Protein AF-A0A2E2C647-F1 (afdb_monomer_lite)

Foldseek 3Di:
DVVVVVVLVVVLVVLLVVLLVVQLVVLLVVLVVCVVPPQVVVVHDVVVSVVSSVLNSNLRSLLSSVLSLVLCCQQVVPVDPPDDGPPDPVVVVVSVVVSVVVSVVLSVVLVVCCVVDVVSSVVSSVVSVVVSVCSVVVVVPPPPVVVPVPPPDDD

Sequence (155 aa):
MFMANCAGEGRRKNVLFTGAMSGLGFGIVEGVLYHSQMYQPLEMPLSIYMLRFFSVAMLHGCWTVISAACFYHLTENPDDKSHNPPTDIFEYTFLILISVIASMTLHSLYNVLVSRSFFLGLLMAWLTVFITVRVYYSQQEPENLRGTDSAGCST

Structure (mmCIF, N/CA/C/O backbone):
data_AF-A0A2E2C647-F1
#
_entry.id   AF-A0A2E2C647-F1
#
loop_
_atom_site.group_PDB
_atom_site.id
_atom_site.type_symbol
_atom_site.label_atom_id
_atom_site.label_alt_id
_atom_site.label_comp_id
_atom_site.label_asym_id
_atom_site.label_entity_id
_atom_site.label_seq_id
_atom_site.pdbx_PDB_ins_code
_atom_site.Cartn_x
_atom_site.Cartn_y
_atom_site.Cartn_z
_atom_site.occupancy
_atom_site.B_iso_or_equiv
_atom_site.auth_seq_id
_atom_site.auth_comp_id
_atom_site.auth_asym_id
_atom_site.auth_atom_id
_atom_site.pdbx_PDB_model_num
ATOM 1 N N . MET A 1 1 ? 16.179 -8.552 -31.101 1.00 45.22 1 MET A N 1
ATOM 2 C CA . MET A 1 1 ? 15.376 -7.445 -30.531 1.00 45.22 1 MET A CA 1
ATOM 3 C C . MET A 1 1 ? 14.086 -7.938 -29.861 1.00 45.22 1 MET A C 1
ATOM 5 O O . MET A 1 1 ? 13.825 -7.501 -28.755 1.00 45.22 1 MET A O 1
ATOM 9 N N . PHE A 1 2 ? 13.353 -8.909 -30.430 1.00 38.78 2 PHE A N 1
ATOM 10 C CA . PHE A 1 2 ? 12.145 -9.512 -29.822 1.00 38.78 2 PHE A CA 1
ATOM 11 C C . PHE A 1 2 ? 12.330 -10.130 -28.418 1.00 38.78 2 PHE A C 1
ATOM 13 O O . PHE A 1 2 ? 11.504 -9.907 -27.541 1.00 38.78 2 PHE A O 1
ATOM 20 N N . MET A 1 3 ? 13.424 -10.857 -28.162 1.00 41.62 3 MET A N 1
ATOM 21 C CA . MET A 1 3 ? 13.636 -11.514 -26.857 1.00 41.62 3 MET A CA 1
ATOM 22 C C . MET A 1 3 ? 13.848 -10.545 -25.681 1.00 41.62 3 MET A C 1
ATOM 24 O O . MET A 1 3 ? 13.520 -10.888 -24.548 1.00 41.62 3 MET A O 1
ATOM 28 N N . ALA A 1 4 ? 14.363 -9.336 -25.931 1.00 50.75 4 ALA A N 1
ATOM 29 C CA . ALA A 1 4 ? 14.571 -8.340 -24.877 1.00 50.75 4 ALA A CA 1
ATOM 30 C C . ALA A 1 4 ? 13.238 -7.783 -24.345 1.00 50.75 4 ALA A C 1
ATOM 32 O O . ALA A 1 4 ? 13.123 -7.503 -23.155 1.00 50.75 4 ALA 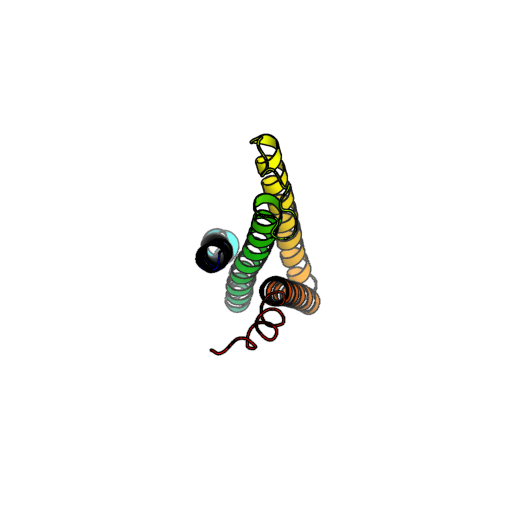A O 1
ATOM 33 N N . ASN A 1 5 ? 12.219 -7.700 -25.208 1.00 53.22 5 ASN A N 1
ATOM 34 C CA . ASN A 1 5 ? 10.909 -7.156 -24.857 1.00 53.22 5 ASN A CA 1
ATOM 35 C C . ASN A 1 5 ? 10.113 -8.114 -23.953 1.00 53.22 5 ASN A C 1
ATOM 37 O O . ASN A 1 5 ? 9.582 -7.703 -22.925 1.00 53.22 5 ASN A O 1
ATOM 41 N N . CYS A 1 6 ? 10.140 -9.421 -24.251 1.00 53.56 6 CYS A N 1
ATOM 42 C CA . CYS A 1 6 ? 9.516 -10.435 -23.391 1.00 53.56 6 CYS A CA 1
ATOM 43 C C . CYS A 1 6 ? 10.187 -10.529 -22.007 1.00 53.56 6 CYS A C 1
ATOM 45 O O . CYS A 1 6 ? 9.516 -10.771 -21.003 1.00 53.56 6 CYS A O 1
ATOM 47 N N . ALA A 1 7 ? 11.508 -10.324 -21.939 1.00 60.69 7 ALA A N 1
ATOM 48 C CA . ALA A 1 7 ? 12.247 -10.334 -20.678 1.00 60.69 7 ALA A CA 1
ATOM 49 C C . ALA A 1 7 ? 11.909 -9.120 -19.789 1.00 60.69 7 ALA A C 1
ATOM 51 O O . ALA A 1 7 ? 11.762 -9.280 -18.575 1.00 60.69 7 ALA A O 1
ATOM 52 N N . GLY A 1 8 ? 11.741 -7.932 -20.384 1.00 65.88 8 GLY A N 1
ATOM 53 C CA . GLY A 1 8 ? 11.312 -6.719 -19.677 1.00 65.88 8 GLY A CA 1
ATOM 54 C C . GLY A 1 8 ? 9.883 -6.825 -19.140 1.00 65.88 8 GLY A C 1
ATOM 55 O O . GLY A 1 8 ? 9.632 -6.538 -17.970 1.00 65.88 8 GLY A O 1
ATOM 56 N N . GLU A 1 9 ? 8.953 -7.350 -19.945 1.00 68.44 9 GLU A N 1
ATOM 57 C CA . GLU A 1 9 ? 7.557 -7.525 -19.531 1.00 68.44 9 GLU A CA 1
ATOM 58 C C . GLU A 1 9 ? 7.415 -8.510 -18.355 1.00 68.44 9 GLU A C 1
ATOM 60 O O . GLU A 1 9 ? 6.695 -8.239 -17.387 1.00 68.44 9 GLU A O 1
ATOM 65 N N . GLY A 1 10 ? 8.131 -9.639 -18.411 1.00 77.50 10 GLY A N 1
ATOM 66 C CA . GLY A 1 10 ? 8.165 -10.620 -17.326 1.00 77.50 10 GLY A CA 1
ATOM 67 C C . GLY A 1 10 ? 8.757 -10.043 -16.040 1.00 77.50 10 GLY A C 1
ATOM 68 O O . GLY A 1 10 ? 8.183 -10.210 -14.962 1.00 77.50 10 GLY A O 1
ATOM 69 N N . ARG A 1 11 ? 9.864 -9.296 -16.145 1.00 80.69 11 ARG A N 1
ATOM 70 C CA . ARG A 1 11 ? 10.496 -8.633 -14.996 1.00 80.69 11 ARG A CA 1
ATOM 71 C C . ARG A 1 11 ? 9.555 -7.629 -14.337 1.00 80.69 11 ARG A C 1
ATOM 73 O O . ARG A 1 11 ? 9.391 -7.671 -13.120 1.00 80.69 11 ARG A O 1
ATOM 80 N N . ARG A 1 12 ? 8.888 -6.784 -15.123 1.00 82.19 12 ARG A N 1
ATOM 81 C CA . ARG A 1 12 ? 7.927 -5.801 -14.615 1.00 82.19 12 ARG A CA 1
ATOM 82 C C . ARG A 1 12 ? 6.791 -6.455 -13.834 1.00 82.19 12 ARG A C 1
ATOM 84 O O . ARG A 1 12 ? 6.519 -6.064 -12.702 1.00 82.19 12 ARG A O 1
ATOM 91 N N . LYS A 1 13 ? 6.143 -7.474 -14.414 1.00 85.50 13 LYS A N 1
ATOM 92 C CA . LYS A 1 13 ? 5.053 -8.212 -13.747 1.00 85.50 13 LYS A CA 1
ATOM 93 C C . LYS A 1 13 ? 5.519 -8.794 -12.414 1.00 85.50 13 LYS A C 1
ATOM 95 O O . LYS A 1 13 ? 4.800 -8.682 -11.424 1.00 85.50 13 LYS A O 1
ATOM 100 N N . ASN A 1 14 ? 6.736 -9.337 -12.375 1.00 88.50 14 ASN A N 1
ATOM 101 C CA . ASN A 1 14 ? 7.323 -9.874 -11.152 1.00 88.50 14 ASN A CA 1
ATOM 102 C C . ASN A 1 14 ? 7.559 -8.787 -10.095 1.00 88.50 14 ASN A C 1
ATOM 104 O O . ASN A 1 14 ? 7.253 -9.021 -8.928 1.00 88.50 14 ASN A O 1
ATOM 108 N N . VAL A 1 15 ? 8.048 -7.601 -10.476 1.00 89.69 15 VAL A N 1
ATOM 109 C CA . VAL A 1 15 ? 8.263 -6.475 -9.545 1.00 89.69 15 VAL A CA 1
ATOM 110 C C . VAL A 1 15 ? 6.939 -5.994 -8.950 1.00 89.69 15 VAL A C 1
ATOM 112 O O . VAL A 1 15 ? 6.827 -5.878 -7.731 1.00 89.69 15 VAL A O 1
ATOM 115 N N . LEU A 1 16 ? 5.912 -5.789 -9.781 1.00 91.44 16 LEU A N 1
ATOM 116 C CA . LEU A 1 16 ? 4.588 -5.363 -9.314 1.00 91.44 16 LEU A CA 1
ATOM 117 C C . LEU A 1 16 ? 3.935 -6.411 -8.405 1.00 91.44 16 LEU A C 1
ATOM 119 O O . LEU A 1 16 ? 3.401 -6.069 -7.351 1.00 91.44 16 LEU A O 1
ATOM 123 N N . PHE A 1 17 ? 4.006 -7.688 -8.786 1.00 91.94 17 PHE A N 1
ATOM 124 C CA . PHE A 1 17 ? 3.478 -8.791 -7.984 1.00 91.94 17 PHE A CA 1
ATOM 125 C C . PHE A 1 17 ? 4.210 -8.924 -6.643 1.00 91.94 17 PHE A C 1
ATOM 127 O O . PHE A 1 17 ? 3.574 -9.076 -5.602 1.00 91.94 17 PHE A O 1
ATOM 134 N N . THR A 1 18 ? 5.539 -8.810 -6.652 1.00 93.38 18 THR A N 1
ATOM 135 C CA . THR A 1 18 ? 6.354 -8.843 -5.430 1.00 93.38 18 THR A CA 1
ATOM 136 C C . THR A 1 18 ? 5.999 -7.677 -4.512 1.00 93.38 18 THR A C 1
ATOM 138 O O . THR A 1 18 ? 5.804 -7.889 -3.316 1.00 93.38 18 THR A O 1
ATOM 141 N N . GLY A 1 19 ? 5.830 -6.473 -5.072 1.00 92.69 19 GLY A N 1
ATOM 142 C CA . GLY A 1 19 ? 5.298 -5.313 -4.361 1.00 92.69 19 GLY A CA 1
ATOM 143 C C . GLY A 1 19 ? 3.971 -5.643 -3.679 1.00 92.69 19 GLY A C 1
ATOM 144 O O . GLY A 1 19 ? 3.905 -5.607 -2.452 1.00 92.69 19 GLY A O 1
ATOM 145 N N . ALA A 1 20 ? 2.970 -6.090 -4.445 1.00 94.00 20 ALA A N 1
ATOM 146 C CA . ALA A 1 20 ? 1.643 -6.449 -3.933 1.00 94.00 20 ALA A CA 1
ATOM 147 C C . ALA A 1 20 ? 1.694 -7.439 -2.763 1.00 94.00 20 ALA A C 1
ATOM 149 O O . ALA A 1 20 ? 1.082 -7.212 -1.718 1.00 94.00 20 ALA A O 1
ATOM 150 N N . MET A 1 21 ? 2.435 -8.536 -2.937 1.00 96.62 21 MET A N 1
ATOM 151 C CA . MET A 1 21 ? 2.532 -9.595 -1.936 1.00 96.62 21 MET A CA 1
ATOM 152 C C . MET A 1 21 ? 3.260 -9.123 -0.677 1.00 96.62 21 MET A C 1
ATOM 154 O O . MET A 1 21 ? 2.873 -9.512 0.424 1.00 96.62 21 MET A O 1
ATOM 158 N N . SER A 1 22 ? 4.268 -8.256 -0.819 1.00 95.25 22 SER A N 1
ATOM 159 C CA . SER A 1 22 ? 4.978 -7.676 0.324 1.00 95.25 22 SER A CA 1
ATOM 160 C C . SER A 1 22 ? 4.064 -6.797 1.183 1.00 95.25 22 SER A C 1
ATOM 162 O O . SER A 1 22 ? 4.013 -6.976 2.401 1.00 95.25 22 SER A O 1
ATOM 164 N N . GLY A 1 23 ? 3.272 -5.912 0.565 1.00 94.88 23 GLY A N 1
ATOM 165 C CA . GLY A 1 23 ? 2.321 -5.072 1.288 1.00 94.88 23 GLY A CA 1
ATOM 166 C C . GLY A 1 23 ? 1.183 -5.878 1.894 1.00 94.88 23 GLY A C 1
ATOM 167 O O . GLY A 1 23 ? 0.847 -5.684 3.060 1.00 94.88 23 GLY A O 1
ATOM 168 N N . LEU A 1 24 ? 0.628 -6.830 1.143 1.00 95.69 24 LEU A N 1
ATOM 169 C CA . LEU A 1 24 ? -0.428 -7.700 1.650 1.00 95.69 24 LEU A CA 1
ATOM 170 C C . LEU A 1 24 ? 0.040 -8.486 2.884 1.00 95.69 24 LEU A C 1
ATOM 172 O O . LEU A 1 24 ? -0.661 -8.520 3.894 1.00 95.69 24 LEU A O 1
ATOM 176 N N . GLY A 1 25 ? 1.239 -9.075 2.824 1.00 96.38 25 GLY A N 1
ATOM 177 C CA . GLY A 1 25 ? 1.842 -9.781 3.953 1.00 96.38 25 GLY A CA 1
ATOM 178 C C . GLY A 1 25 ? 2.041 -8.875 5.168 1.00 96.38 25 GLY A C 1
ATOM 179 O O . GLY A 1 25 ? 1.652 -9.248 6.275 1.00 96.38 25 GLY A O 1
ATOM 180 N N . PHE A 1 26 ? 2.571 -7.664 4.960 1.00 94.69 26 PHE A N 1
ATOM 181 C CA . PHE A 1 26 ? 2.721 -6.663 6.020 1.00 94.69 26 PHE A CA 1
ATOM 182 C C . PHE A 1 26 ? 1.379 -6.337 6.691 1.00 94.69 26 PHE A C 1
ATOM 184 O O . PHE A 1 26 ? 1.264 -6.426 7.912 1.00 94.69 26 PHE A O 1
ATOM 191 N N . GLY A 1 27 ? 0.348 -6.026 5.901 1.00 94.56 27 GLY A N 1
ATOM 192 C CA . GLY A 1 27 ? -0.959 -5.643 6.431 1.00 94.56 27 GLY A CA 1
ATOM 193 C C . GLY A 1 27 ? -1.702 -6.790 7.129 1.00 94.56 27 GLY A C 1
ATOM 194 O O . GLY A 1 27 ? -2.424 -6.550 8.095 1.00 94.56 27 GLY A O 1
ATOM 195 N N . ILE A 1 28 ? -1.492 -8.046 6.711 1.00 95.88 28 ILE A N 1
ATOM 196 C CA . ILE A 1 28 ? -2.002 -9.223 7.438 1.00 95.88 28 ILE A CA 1
ATOM 197 C C . ILE A 1 28 ? -1.369 -9.303 8.830 1.00 95.88 28 ILE A C 1
ATOM 199 O O . ILE A 1 28 ? -2.086 -9.442 9.822 1.00 95.88 28 ILE A O 1
ATOM 203 N N . VAL A 1 29 ? -0.038 -9.205 8.916 1.00 95.81 29 VAL A N 1
ATOM 204 C CA . VAL A 1 29 ? 0.682 -9.270 10.197 1.00 95.81 29 VAL A CA 1
ATOM 205 C C . VAL A 1 29 ? 0.252 -8.124 11.109 1.00 95.81 29 VAL A C 1
ATOM 207 O O . VAL A 1 29 ? -0.075 -8.357 12.271 1.00 95.81 29 VAL A O 1
ATOM 210 N N . GLU A 1 30 ? 0.182 -6.905 10.578 1.00 93.12 30 GLU A N 1
ATOM 211 C CA . GLU A 1 30 ? -0.306 -5.738 11.308 1.00 93.12 30 GLU A CA 1
ATOM 212 C C . GLU A 1 30 ? -1.734 -5.948 11.825 1.00 93.12 30 GLU A C 1
ATOM 214 O O . GLU A 1 30 ? -2.004 -5.726 13.004 1.00 93.12 30 GLU A O 1
ATOM 219 N N . GLY A 1 31 ? -2.644 -6.433 10.979 1.00 91.25 31 GLY A N 1
ATOM 220 C CA . GLY A 1 31 ? -4.026 -6.694 11.363 1.00 91.25 31 GLY A CA 1
ATOM 221 C C . GLY A 1 31 ? -4.148 -7.703 12.513 1.00 91.25 31 GLY A C 1
ATOM 222 O O . GLY A 1 31 ? -4.910 -7.467 13.454 1.00 91.25 31 GLY A O 1
ATOM 223 N N . VAL A 1 32 ? -3.365 -8.788 12.483 1.00 93.56 32 VAL A N 1
ATOM 224 C CA . VAL A 1 32 ? -3.313 -9.789 13.568 1.00 93.56 32 VAL A CA 1
ATOM 225 C C . VAL A 1 32 ? -2.727 -9.194 14.855 1.00 93.56 32 VAL A C 1
ATOM 227 O O . VAL A 1 32 ? -3.240 -9.442 15.952 1.00 93.56 32 VAL A O 1
ATOM 230 N N . LEU A 1 33 ? -1.676 -8.379 14.745 1.00 93.12 33 LEU A N 1
ATOM 231 C CA . LEU A 1 33 ? -1.077 -7.705 15.898 1.00 93.12 33 LEU A CA 1
ATOM 232 C C . LEU A 1 33 ? -2.063 -6.724 16.544 1.00 93.12 33 LEU A C 1
ATOM 234 O O . LEU A 1 33 ? -2.280 -6.787 17.751 1.00 93.12 33 LEU A O 1
ATOM 238 N N . TYR A 1 34 ? -2.745 -5.891 15.755 1.00 87.50 34 TYR A N 1
ATOM 239 C CA . TYR A 1 34 ? -3.765 -4.972 16.266 1.00 87.50 34 TYR A CA 1
ATOM 240 C C . TYR A 1 34 ? -4.966 -5.699 16.875 1.00 87.50 34 TYR A C 1
ATOM 242 O O . TYR A 1 34 ? -5.545 -5.212 17.847 1.00 87.50 34 TYR A O 1
ATOM 250 N N . HIS A 1 35 ? -5.343 -6.866 16.347 1.00 87.62 35 HIS A N 1
ATOM 251 C CA . HIS A 1 35 ? -6.370 -7.693 16.973 1.00 87.62 35 HIS A CA 1
ATOM 252 C C . HIS A 1 35 ? -6.006 -8.049 18.411 1.00 87.62 35 HIS A C 1
ATOM 254 O O . HIS A 1 35 ? -6.760 -7.732 19.329 1.00 87.62 35 HIS A O 1
ATOM 260 N N . SER A 1 36 ? -4.837 -8.662 18.591 1.00 88.50 36 SER A N 1
ATOM 261 C CA . SER A 1 36 ? -4.408 -9.176 19.892 1.00 88.50 36 SER A CA 1
ATOM 262 C C . SER A 1 36 ? -4.067 -8.065 20.886 1.00 88.50 36 SER A C 1
ATOM 264 O O . SER A 1 36 ? -4.359 -8.199 22.071 1.00 88.50 36 SER A O 1
ATOM 266 N N . GLN A 1 37 ? -3.490 -6.954 20.418 1.00 90.44 37 GLN A N 1
ATOM 267 C CA . GLN A 1 37 ? -3.002 -5.882 21.289 1.00 90.44 37 GLN A CA 1
ATOM 268 C C . GLN A 1 37 ? -4.028 -4.778 21.562 1.00 90.44 37 GLN A C 1
ATOM 270 O O . GLN A 1 37 ? -3.953 -4.142 22.609 1.00 90.44 37 GLN A O 1
ATOM 275 N N . MET A 1 38 ? -4.969 -4.529 20.645 1.00 86.38 38 MET A N 1
ATOM 276 C CA . MET A 1 38 ? -5.882 -3.381 20.734 1.00 86.38 38 MET A CA 1
ATOM 277 C C . MET A 1 38 ? -7.354 -3.789 20.720 1.00 86.38 38 MET A C 1
ATOM 279 O O . MET A 1 38 ? -8.104 -3.393 21.605 1.00 86.38 38 MET A O 1
ATOM 283 N N . TYR A 1 39 ? -7.799 -4.572 19.734 1.00 84.88 39 TYR A N 1
ATOM 284 C CA . TYR A 1 39 ? -9.236 -4.827 19.565 1.00 84.88 39 TYR A CA 1
ATOM 285 C C . TYR A 1 39 ? -9.793 -5.835 20.570 1.00 84.88 39 TYR A C 1
ATOM 287 O O . TYR A 1 39 ? -10.886 -5.620 21.089 1.00 84.88 39 TYR A O 1
ATOM 295 N N . GLN A 1 40 ? -9.049 -6.904 20.862 1.00 85.12 40 GLN A N 1
ATOM 296 C CA . GLN A 1 40 ? -9.468 -7.924 21.819 1.00 85.12 40 GLN A CA 1
ATOM 297 C C . GLN A 1 40 ? -9.531 -7.380 23.262 1.00 85.12 40 GLN A C 1
ATOM 299 O O . GLN A 1 40 ? -10.557 -7.598 23.903 1.00 85.12 40 GLN A O 1
ATOM 304 N N . PRO A 1 41 ? -8.536 -6.622 23.776 1.00 89.00 41 PRO A N 1
ATOM 305 C CA . PRO A 1 41 ? -8.622 -6.039 25.121 1.00 89.00 41 PRO A CA 1
ATOM 306 C C . PRO A 1 41 ? -9.725 -4.987 25.291 1.00 89.00 41 PRO A C 1
ATOM 308 O O . PRO A 1 41 ? -10.182 -4.761 26.405 1.00 89.00 41 PRO A O 1
ATOM 311 N N . LEU A 1 42 ? -10.143 -4.331 24.203 1.00 87.44 42 LEU A N 1
ATOM 312 C CA . LEU A 1 42 ? -11.191 -3.304 24.209 1.00 87.44 42 LEU A CA 1
ATOM 313 C C . LEU A 1 42 ? -12.595 -3.861 23.916 1.00 87.44 42 LEU A C 1
ATOM 315 O O . LEU A 1 42 ? -13.514 -3.072 23.708 1.00 87.44 42 LEU A O 1
ATOM 319 N N . GLU A 1 43 ? -12.753 -5.190 23.841 1.00 89.25 43 GLU A N 1
ATOM 320 C CA . GLU A 1 43 ? -14.018 -5.873 23.514 1.00 89.25 43 GLU A CA 1
ATOM 321 C C . GLU A 1 43 ? -14.705 -5.305 22.258 1.00 89.25 43 GLU A C 1
ATOM 323 O O . GLU A 1 43 ? -15.931 -5.224 22.145 1.00 89.25 43 GLU A O 1
ATOM 328 N N . MET A 1 44 ? -13.895 -4.885 21.283 1.00 85.12 44 MET A N 1
ATOM 329 C CA . MET A 1 44 ? -14.401 -4.272 20.062 1.00 85.12 44 MET A CA 1
ATOM 330 C C . MET A 1 44 ? -15.213 -5.289 19.243 1.00 85.12 44 MET A C 1
ATOM 332 O O . MET A 1 44 ? -14.797 -6.444 19.109 1.00 85.12 44 MET A O 1
ATOM 336 N N . PRO A 1 45 ? -16.331 -4.873 18.616 1.00 88.81 45 PRO A N 1
ATOM 337 C CA . PRO A 1 45 ? -17.120 -5.747 17.760 1.00 88.81 45 PRO A CA 1
ATOM 338 C C . PRO A 1 45 ? -16.272 -6.415 16.673 1.00 88.81 45 PRO A C 1
ATOM 340 O O . PRO A 1 45 ? -15.544 -5.744 15.932 1.00 88.81 45 PRO A O 1
ATOM 343 N N . LEU A 1 46 ? -16.430 -7.734 16.516 1.00 87.06 46 LEU A N 1
ATOM 344 C CA . LEU A 1 46 ? -15.704 -8.526 15.515 1.00 87.06 46 LEU A CA 1
ATOM 345 C C . LEU A 1 46 ? -15.877 -7.974 14.090 1.00 87.06 46 LEU A C 1
ATOM 347 O O . LEU A 1 46 ? -14.956 -8.036 13.280 1.00 87.06 46 LEU A O 1
ATOM 351 N N . SER A 1 47 ? -17.039 -7.391 13.789 1.00 87.81 47 SER A N 1
ATOM 352 C CA . SER A 1 47 ? -17.326 -6.752 12.502 1.00 87.81 47 SER A CA 1
ATOM 353 C C . SER A 1 47 ? -16.378 -5.59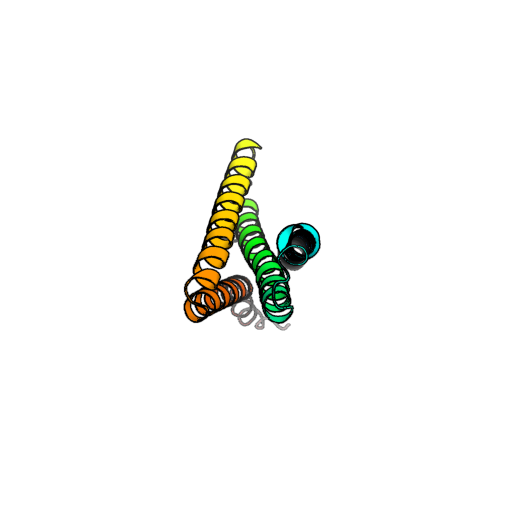1 12.188 1.00 87.81 47 SER A C 1
ATOM 355 O O . SER A 1 47 ? -15.912 -5.473 11.056 1.00 87.81 47 SER A O 1
ATOM 357 N N . ILE A 1 48 ? -16.043 -4.764 13.184 1.00 83.31 48 ILE A N 1
ATOM 358 C CA . ILE A 1 48 ? -15.116 -3.634 13.025 1.00 83.31 48 ILE A CA 1
ATOM 359 C C . ILE A 1 48 ? -13.696 -4.151 12.806 1.00 83.31 48 ILE A C 1
ATOM 361 O O . ILE A 1 48 ? -12.979 -3.632 11.948 1.00 83.31 48 ILE A O 1
ATOM 365 N N . TYR A 1 49 ? -13.309 -5.198 13.539 1.00 86.75 49 TYR A N 1
ATOM 366 C CA . TYR A 1 49 ? -12.031 -5.867 13.326 1.00 86.75 49 TYR A CA 1
ATOM 367 C C . TYR A 1 49 ? -11.917 -6.412 11.899 1.00 86.75 49 TYR A C 1
ATOM 369 O O . TYR A 1 49 ? -10.973 -6.059 11.201 1.00 86.75 49 TYR A O 1
ATOM 377 N N . MET A 1 50 ? -12.888 -7.208 11.441 1.00 89.44 50 MET A N 1
ATOM 378 C CA . MET A 1 50 ? -12.863 -7.818 10.108 1.00 89.44 50 MET A CA 1
ATOM 379 C C . MET A 1 50 ? -12.807 -6.764 9.004 1.00 89.44 50 MET A C 1
ATOM 381 O O . MET A 1 50 ? -11.987 -6.864 8.093 1.00 89.44 50 MET A O 1
ATOM 385 N N . LEU A 1 51 ? -13.629 -5.716 9.112 1.00 86.62 51 LEU A N 1
ATOM 386 C CA . LEU A 1 51 ? -13.598 -4.592 8.184 1.00 86.62 51 LEU A CA 1
ATOM 387 C C . LEU A 1 51 ? -12.188 -4.000 8.091 1.00 86.62 51 LEU A C 1
ATOM 389 O O . LEU A 1 51 ? -11.653 -3.860 6.992 1.00 86.62 51 LEU A O 1
ATOM 393 N N . ARG A 1 52 ? -11.583 -3.648 9.231 1.00 86.31 52 ARG A N 1
ATOM 394 C CA . ARG A 1 52 ? -10.250 -3.035 9.272 1.00 86.31 52 ARG A CA 1
ATOM 395 C C . ARG A 1 52 ? -9.164 -3.992 8.797 1.00 86.31 52 ARG A C 1
ATOM 397 O O . ARG A 1 52 ? -8.321 -3.580 8.017 1.00 86.31 52 ARG A O 1
ATOM 404 N N . PHE A 1 53 ? -9.230 -5.258 9.188 1.00 90.88 53 PHE A N 1
ATOM 405 C CA . PHE A 1 53 ? -8.288 -6.290 8.771 1.00 90.88 53 PHE A CA 1
ATOM 406 C C . PHE A 1 53 ? -8.245 -6.427 7.246 1.00 90.88 53 PHE A C 1
ATOM 408 O O . PHE A 1 53 ? -7.195 -6.237 6.636 1.00 90.88 53 PHE A O 1
ATOM 415 N N . PHE A 1 54 ? -9.393 -6.690 6.614 1.00 92.25 54 PHE A N 1
ATOM 416 C CA . PHE A 1 54 ? -9.436 -6.897 5.167 1.00 92.25 54 PHE A CA 1
ATOM 417 C C . PHE A 1 54 ? -9.120 -5.619 4.393 1.00 92.25 54 PHE A C 1
ATOM 419 O O . PHE A 1 54 ? -8.395 -5.668 3.403 1.00 92.25 54 PHE A O 1
ATOM 426 N N . SER A 1 55 ? -9.629 -4.470 4.841 1.00 90.69 55 SER A N 1
ATOM 427 C CA . SER A 1 55 ? -9.373 -3.204 4.151 1.00 90.69 55 SER A CA 1
ATOM 428 C C . SER A 1 55 ? -7.910 -2.779 4.232 1.00 90.69 55 SER A C 1
ATOM 430 O O . SER A 1 55 ? -7.305 -2.531 3.194 1.00 90.69 55 SER A O 1
ATOM 432 N N . VAL A 1 56 ? -7.315 -2.742 5.426 1.00 91.31 56 VAL A N 1
ATOM 433 C CA . VAL A 1 56 ? -5.927 -2.300 5.619 1.00 91.31 56 VAL A CA 1
ATOM 434 C C . VAL A 1 56 ? -4.958 -3.252 4.918 1.00 91.31 56 VAL A C 1
ATOM 436 O O . VAL A 1 56 ? -4.085 -2.783 4.191 1.00 91.31 56 VAL A O 1
ATOM 439 N N . ALA A 1 57 ? -5.159 -4.572 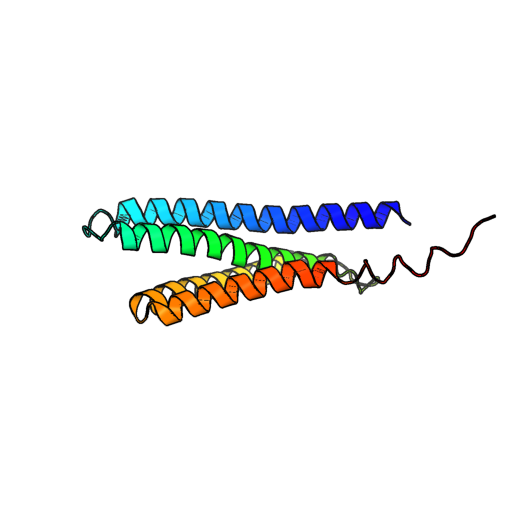5.016 1.00 94.69 57 ALA A N 1
ATOM 440 C CA . ALA A 1 57 ? -4.320 -5.540 4.309 1.00 94.69 57 ALA A CA 1
ATOM 441 C C . ALA A 1 57 ? -4.351 -5.348 2.782 1.00 94.69 57 ALA A C 1
ATOM 443 O O . ALA A 1 57 ? -3.301 -5.307 2.137 1.00 94.69 57 ALA A O 1
ATOM 444 N N . MET A 1 58 ? -5.542 -5.162 2.201 1.00 93.94 58 MET A N 1
ATOM 445 C CA . MET A 1 58 ? -5.679 -4.898 0.764 1.00 93.94 58 MET A CA 1
ATOM 446 C C . MET A 1 58 ? -5.086 -3.544 0.362 1.00 93.94 58 MET A C 1
ATOM 448 O O . MET A 1 58 ? -4.450 -3.440 -0.688 1.00 93.94 58 MET A O 1
ATOM 452 N N . LEU A 1 59 ? -5.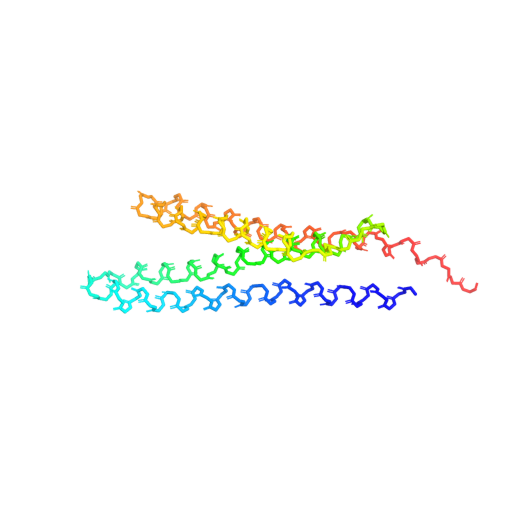254 -2.511 1.192 1.00 93.38 59 LEU A N 1
ATOM 453 C CA . LEU A 1 59 ? -4.709 -1.180 0.932 1.00 93.38 59 LEU A CA 1
ATOM 454 C C . LEU A 1 59 ? -3.180 -1.163 0.979 1.00 93.38 59 LEU A C 1
ATOM 456 O O . LEU A 1 59 ? -2.573 -0.547 0.107 1.00 93.38 59 LEU A O 1
ATOM 460 N N . HIS A 1 60 ? -2.550 -1.905 1.892 1.00 94.81 60 HIS A N 1
ATOM 461 C CA . HIS A 1 60 ? -1.098 -2.088 1.868 1.00 94.81 60 HIS A CA 1
ATOM 462 C C . HIS A 1 60 ? -0.618 -2.753 0.579 1.00 94.81 60 HIS A C 1
ATOM 464 O O . HIS A 1 60 ? 0.365 -2.300 -0.012 1.00 94.81 60 HIS A O 1
ATOM 470 N N . GLY A 1 61 ? -1.320 -3.786 0.102 1.00 94.25 61 GLY A N 1
ATOM 471 C CA . GLY A 1 61 ? -1.042 -4.383 -1.206 1.00 94.25 61 GLY A CA 1
ATOM 472 C C . GLY A 1 61 ? -1.141 -3.354 -2.339 1.00 94.25 61 GLY A C 1
ATOM 473 O O . GLY A 1 61 ? -0.240 -3.247 -3.164 1.00 94.25 61 GLY A O 1
ATOM 474 N N . CYS A 1 62 ? -2.186 -2.527 -2.339 1.00 94.19 62 CYS A N 1
ATOM 475 C CA . CYS A 1 62 ? -2.372 -1.471 -3.337 1.00 94.19 62 CYS A CA 1
ATOM 476 C C . CYS A 1 62 ? -1.255 -0.414 -3.302 1.00 94.19 62 CYS A C 1
ATOM 478 O O . CYS A 1 62 ? -0.660 -0.106 -4.335 1.00 94.19 62 CYS A O 1
ATOM 480 N N . TRP A 1 63 ? -0.929 0.123 -2.123 1.00 94.25 63 TRP A N 1
ATOM 481 C CA . TRP A 1 63 ? 0.115 1.141 -1.980 1.00 94.25 63 TRP A CA 1
ATOM 482 C C . TRP A 1 63 ? 1.484 0.610 -2.397 1.00 94.25 63 TRP A C 1
ATOM 484 O O . TRP A 1 63 ? 2.198 1.288 -3.125 1.00 94.25 63 TRP A O 1
ATOM 494 N N . THR A 1 64 ? 1.821 -0.623 -2.020 1.00 93.94 64 THR A N 1
ATOM 495 C CA . THR A 1 64 ? 3.097 -1.244 -2.409 1.00 93.94 64 THR A CA 1
ATOM 496 C C . THR A 1 64 ? 3.177 -1.582 -3.898 1.00 93.94 64 THR A C 1
ATOM 498 O O . THR A 1 64 ? 4.264 -1.482 -4.465 1.00 93.94 64 THR A O 1
ATOM 501 N N . VAL A 1 65 ? 2.059 -1.891 -4.571 1.00 93.50 65 VAL A N 1
ATOM 502 C CA . VAL A 1 65 ? 2.010 -1.971 -6.046 1.00 93.50 65 VAL A CA 1
ATOM 503 C C . VAL A 1 65 ? 2.306 -0.619 -6.679 1.00 93.50 65 VAL A C 1
ATOM 505 O O . VAL A 1 65 ? 3.120 -0.550 -7.596 1.00 93.50 65 VAL A O 1
ATOM 508 N N . ILE A 1 66 ? 1.669 0.453 -6.198 1.00 91.25 66 ILE A N 1
ATOM 509 C CA . ILE A 1 66 ? 1.900 1.810 -6.713 1.00 91.25 66 ILE A CA 1
ATOM 510 C C . ILE A 1 66 ? 3.373 2.190 -6.522 1.00 91.25 66 ILE A C 1
ATOM 512 O O . ILE A 1 66 ? 4.019 2.635 -7.468 1.00 91.25 66 ILE A O 1
ATOM 516 N N . SER A 1 67 ? 3.933 1.941 -5.338 1.00 91.50 67 SER A N 1
ATOM 517 C CA . SER A 1 67 ? 5.352 2.159 -5.056 1.00 91.50 67 SER A CA 1
ATOM 518 C C . SER A 1 67 ? 6.256 1.355 -5.986 1.00 91.50 67 SER A C 1
ATOM 520 O O . SER A 1 67 ? 7.184 1.918 -6.559 1.00 91.50 67 SER A O 1
ATOM 522 N N . ALA A 1 68 ? 5.974 0.065 -6.183 1.00 90.69 68 ALA A N 1
ATOM 523 C CA . ALA A 1 68 ? 6.737 -0.796 -7.082 1.00 90.69 68 ALA A CA 1
ATOM 524 C C . ALA A 1 68 ? 6.670 -0.313 -8.540 1.00 90.69 68 ALA A C 1
ATOM 526 O O . ALA A 1 68 ? 7.682 -0.341 -9.235 1.00 90.69 68 ALA A O 1
ATOM 527 N N . ALA A 1 69 ? 5.512 0.176 -8.994 1.00 88.69 69 ALA A N 1
ATOM 528 C CA . ALA A 1 69 ? 5.344 0.751 -10.327 1.00 88.69 69 ALA A CA 1
ATOM 529 C C . ALA A 1 69 ? 6.150 2.044 -10.502 1.00 88.69 69 ALA A C 1
ATOM 531 O O . ALA A 1 69 ? 6.839 2.202 -11.509 1.00 88.69 69 ALA A O 1
ATOM 532 N N . CYS A 1 70 ? 6.115 2.940 -9.511 1.00 86.31 70 CYS A N 1
ATOM 533 C CA . CYS A 1 70 ? 6.930 4.154 -9.508 1.00 86.31 70 CYS A CA 1
ATOM 534 C C . CYS A 1 70 ? 8.425 3.820 -9.535 1.00 86.31 70 CYS A C 1
ATOM 536 O O . CYS A 1 70 ? 9.159 4.385 -10.340 1.00 86.31 70 CYS A O 1
ATOM 538 N N . PHE A 1 71 ? 8.864 2.869 -8.704 1.00 86.06 71 PHE A N 1
ATOM 539 C CA . PHE A 1 71 ? 10.247 2.393 -8.693 1.00 86.06 71 PHE A CA 1
ATOM 540 C C . PHE A 1 71 ? 10.663 1.854 -10.053 1.00 86.06 71 PHE A C 1
ATOM 542 O O . PHE A 1 71 ? 11.657 2.309 -10.604 1.00 86.06 71 PHE A O 1
ATOM 549 N N . TYR A 1 72 ? 9.866 0.946 -10.614 1.00 84.75 72 TYR A N 1
ATOM 550 C CA . TYR A 1 72 ? 10.128 0.353 -11.917 1.00 84.75 72 TYR A CA 1
ATOM 551 C C . TYR A 1 72 ? 10.287 1.419 -13.009 1.00 84.75 72 TYR A C 1
ATOM 553 O O . TYR A 1 72 ? 11.248 1.385 -13.774 1.00 84.75 72 TYR A O 1
ATOM 561 N N . HIS A 1 73 ? 9.380 2.399 -13.049 1.00 80.50 73 HIS A N 1
ATOM 562 C CA . HIS A 1 73 ? 9.417 3.473 -14.039 1.00 80.50 73 HIS A CA 1
ATOM 563 C C . HIS A 1 73 ? 10.627 4.402 -13.867 1.00 80.50 73 HIS A C 1
ATOM 565 O O . HIS A 1 73 ? 11.173 4.880 -14.856 1.00 80.50 73 HIS A O 1
ATOM 571 N N . LEU A 1 74 ? 11.048 4.678 -12.631 1.00 78.50 74 LEU A N 1
ATOM 572 C CA . LEU A 1 74 ? 12.214 5.522 -12.358 1.00 78.50 74 LEU A CA 1
ATOM 573 C C . LEU A 1 74 ? 13.538 4.801 -12.638 1.00 78.50 74 LEU A C 1
ATOM 575 O O . LEU A 1 74 ? 14.512 5.442 -13.003 1.00 78.50 74 LEU A O 1
ATOM 579 N N . THR A 1 75 ? 13.592 3.476 -12.486 1.00 76.75 75 THR A N 1
ATOM 580 C CA . THR A 1 75 ? 14.834 2.712 -12.682 1.00 76.75 75 THR A CA 1
ATOM 581 C C . THR A 1 75 ? 15.011 2.170 -14.094 1.00 76.75 75 THR A C 1
ATOM 583 O O . THR A 1 75 ? 16.139 2.054 -14.560 1.00 76.75 75 THR A O 1
ATOM 586 N N . GLU A 1 76 ? 13.922 1.794 -14.767 1.00 72.31 76 GLU A N 1
ATOM 587 C CA . GLU A 1 76 ? 13.953 1.132 -16.080 1.00 72.31 76 GLU A CA 1
ATOM 588 C C . GLU A 1 76 ? 13.221 1.942 -17.168 1.00 72.31 76 GLU A C 1
ATOM 590 O O . GLU A 1 76 ? 12.802 1.343 -18.154 1.00 72.31 76 GLU A O 1
ATOM 595 N N . ASN A 1 77 ? 13.051 3.267 -16.997 1.00 66.69 77 ASN A N 1
ATOM 596 C CA . ASN A 1 77 ? 12.233 4.147 -17.852 1.00 66.69 77 ASN A CA 1
ATOM 597 C C . ASN A 1 77 ? 12.206 3.708 -19.338 1.00 66.69 77 ASN A C 1
ATOM 599 O O . ASN A 1 77 ? 13.172 3.948 -20.068 1.00 66.69 77 ASN A O 1
ATOM 603 N N . PRO A 1 78 ? 11.119 3.064 -19.805 1.00 60.84 78 PRO A N 1
ATOM 604 C CA . PRO A 1 78 ? 11.097 2.412 -21.114 1.00 60.84 78 PRO A CA 1
ATOM 605 C C . PRO A 1 78 ? 11.121 3.403 -22.287 1.00 60.84 78 PRO A C 1
ATOM 607 O O . PRO A 1 78 ? 11.470 3.017 -23.406 1.00 60.84 78 PRO A O 1
ATOM 610 N N . ASP A 1 79 ? 10.790 4.672 -22.033 1.00 63.72 79 ASP A N 1
ATOM 611 C CA . ASP A 1 79 ? 10.732 5.729 -23.045 1.00 63.72 79 ASP A CA 1
ATOM 612 C C . ASP A 1 79 ? 12.068 6.466 -23.227 1.00 63.72 79 ASP A C 1
ATOM 614 O O . ASP A 1 79 ? 12.260 7.174 -24.218 1.00 63.72 79 ASP A O 1
ATOM 618 N N . ASP A 1 80 ? 13.023 6.271 -22.316 1.00 62.50 80 ASP A N 1
ATOM 619 C CA . ASP A 1 80 ? 14.305 6.967 -22.323 1.00 62.50 80 ASP A CA 1
ATOM 620 C C . ASP A 1 80 ? 15.469 5.976 -22.474 1.00 62.50 80 ASP A C 1
ATOM 622 O O . ASP A 1 80 ? 15.985 5.400 -21.519 1.00 62.50 80 ASP A O 1
ATOM 626 N N . LYS A 1 81 ? 15.935 5.795 -23.715 1.00 58.75 81 LYS A N 1
ATOM 627 C CA . LYS A 1 81 ? 17.117 4.964 -24.019 1.00 58.75 81 LYS A CA 1
ATOM 628 C C . LYS A 1 81 ? 18.436 5.559 -23.507 1.00 58.75 81 LYS A C 1
ATOM 630 O O . LYS A 1 81 ? 19.465 4.895 -23.610 1.00 58.75 81 LYS A O 1
ATOM 635 N N . SER A 1 82 ? 18.418 6.799 -23.019 1.00 58.69 82 SER A N 1
ATOM 636 C CA . SER A 1 82 ? 19.552 7.488 -22.404 1.00 58.69 82 SER A CA 1
ATOM 637 C C . SER A 1 82 ? 19.482 7.457 -20.873 1.00 58.69 82 SER A C 1
ATOM 639 O O . SER A 1 82 ? 20.371 8.019 -20.225 1.00 58.69 82 SER A O 1
ATOM 641 N N . HIS A 1 83 ? 18.450 6.836 -20.290 1.00 61.88 83 HIS A N 1
ATOM 642 C CA . HIS A 1 83 ? 18.266 6.825 -18.848 1.00 61.88 83 HIS A CA 1
ATOM 643 C C . HIS A 1 83 ? 19.349 5.974 -18.194 1.00 61.88 83 HIS A C 1
ATOM 645 O O . HIS A 1 83 ? 19.372 4.749 -18.323 1.00 61.88 83 HIS A O 1
ATOM 651 N N . ASN A 1 84 ? 20.264 6.632 -17.488 1.00 62.84 84 ASN A N 1
ATOM 652 C CA . ASN A 1 84 ? 21.149 5.930 -16.580 1.00 62.84 84 ASN A CA 1
ATOM 653 C C . ASN A 1 84 ? 20.325 5.620 -15.328 1.00 62.84 84 ASN A C 1
ATOM 655 O O . ASN A 1 84 ? 19.769 6.558 -14.752 1.00 62.84 84 ASN A O 1
ATOM 659 N N . PRO A 1 85 ? 20.212 4.346 -14.911 1.00 65.25 85 PRO A N 1
ATOM 660 C CA . PRO A 1 85 ? 19.536 4.028 -13.663 1.00 65.25 85 PRO A CA 1
ATOM 661 C C . PRO A 1 85 ? 20.205 4.806 -12.523 1.00 65.25 85 PRO A C 1
ATOM 663 O O . PRO A 1 85 ? 21.406 5.090 -12.625 1.00 65.25 85 PRO A O 1
ATOM 666 N N . PRO A 1 86 ? 19.474 5.116 -11.436 1.00 67.44 86 PRO A N 1
ATOM 667 C CA . PRO A 1 86 ? 20.054 5.773 -10.274 1.00 67.44 86 PRO A CA 1
ATOM 668 C C . PRO A 1 86 ? 21.345 5.051 -9.883 1.00 67.44 86 PRO A C 1
ATOM 670 O O . PRO A 1 86 ? 21.342 3.837 -9.652 1.00 67.44 86 PRO A O 1
ATOM 673 N N . THR A 1 87 ? 22.468 5.766 -9.902 1.00 70.50 87 THR A N 1
ATOM 674 C CA . THR A 1 87 ? 23.787 5.174 -9.625 1.00 70.50 87 THR A CA 1
ATOM 675 C C . THR A 1 87 ? 24.147 5.256 -8.149 1.00 70.50 87 THR A C 1
ATOM 677 O O . THR A 1 87 ? 25.048 4.553 -7.700 1.00 70.50 87 THR A O 1
ATOM 680 N N . ASP A 1 88 ? 23.454 6.116 -7.399 1.00 80.81 88 ASP A N 1
ATOM 681 C CA . ASP A 1 88 ? 23.726 6.385 -5.993 1.00 80.81 88 ASP A CA 1
ATOM 682 C C . ASP A 1 88 ? 22.647 5.782 -5.082 1.00 80.81 88 ASP A C 1
ATOM 684 O O . ASP A 1 88 ? 21.442 5.894 -5.319 1.00 80.81 88 ASP A O 1
ATOM 688 N N . ILE A 1 89 ? 23.092 5.168 -3.988 1.00 83.56 89 ILE A N 1
ATOM 689 C CA . ILE A 1 89 ? 22.231 4.614 -2.945 1.00 83.56 89 ILE A CA 1
ATOM 690 C C . ILE A 1 89 ? 21.366 5.695 -2.286 1.00 83.56 89 ILE A C 1
ATOM 692 O O . ILE A 1 89 ? 20.257 5.401 -1.829 1.00 83.56 89 ILE A O 1
ATOM 696 N N . PHE A 1 90 ? 21.837 6.946 -2.264 1.00 83.62 90 PHE A N 1
ATOM 697 C CA . PHE A 1 90 ? 21.076 8.078 -1.737 1.00 83.62 90 PHE A CA 1
ATOM 698 C C . PHE A 1 90 ? 19.784 8.325 -2.517 1.00 83.62 90 PHE A C 1
ATOM 700 O O . PHE A 1 90 ? 18.746 8.579 -1.906 1.00 83.62 90 PHE A O 1
ATOM 707 N N . GLU A 1 91 ? 19.815 8.188 -3.841 1.00 80.25 91 GLU A N 1
ATOM 708 C CA . GLU A 1 91 ? 18.649 8.410 -4.696 1.00 80.25 91 GLU A CA 1
ATOM 709 C C . GLU A 1 91 ? 17.591 7.318 -4.486 1.00 80.25 91 GLU A C 1
ATOM 711 O O . GLU A 1 91 ? 16.423 7.625 -4.233 1.00 80.25 91 GLU A O 1
ATOM 716 N N . TYR A 1 92 ? 18.006 6.045 -4.443 1.00 81.19 92 TYR A N 1
ATOM 717 C CA . TYR A 1 92 ? 17.114 4.942 -4.068 1.00 81.19 92 TYR A CA 1
ATOM 718 C C . TYR A 1 92 ? 16.512 5.147 -2.677 1.00 81.19 92 TYR A C 1
ATOM 720 O O . TYR A 1 92 ? 15.303 5.006 -2.496 1.00 81.19 92 TYR A O 1
ATOM 728 N N . THR A 1 93 ? 17.338 5.509 -1.694 1.00 86.31 93 THR A N 1
ATOM 729 C CA . THR A 1 93 ? 16.892 5.721 -0.310 1.00 86.31 93 THR A CA 1
ATOM 730 C C . THR A 1 93 ? 15.846 6.829 -0.232 1.00 86.31 93 THR A C 1
ATOM 732 O O . THR A 1 93 ? 14.831 6.672 0.445 1.00 86.31 93 THR A O 1
ATOM 735 N N . PHE A 1 94 ? 16.052 7.927 -0.959 1.00 87.31 94 PHE A N 1
ATOM 736 C CA . PHE A 1 94 ? 15.113 9.042 -1.013 1.00 87.31 94 PHE A CA 1
ATOM 737 C C . PHE A 1 94 ? 13.764 8.637 -1.627 1.00 87.31 94 PHE A C 1
ATOM 739 O O . PHE A 1 94 ? 12.711 8.965 -1.075 1.00 87.31 94 PHE A O 1
ATOM 746 N N . LEU A 1 95 ? 13.777 7.857 -2.711 1.00 84.75 95 LEU A N 1
ATOM 747 C CA . LEU A 1 95 ? 12.559 7.332 -3.334 1.00 84.75 95 LEU A CA 1
ATOM 748 C C . LEU A 1 95 ? 11.796 6.375 -2.409 1.00 84.75 95 LEU A C 1
ATOM 750 O O . LEU A 1 95 ? 10.570 6.474 -2.293 1.00 84.75 95 LEU A O 1
ATOM 754 N N . ILE A 1 96 ? 12.509 5.485 -1.704 1.00 87.75 96 ILE A N 1
ATOM 755 C CA . ILE A 1 96 ? 11.899 4.579 -0.720 1.00 87.75 96 ILE A CA 1
ATOM 756 C C . ILE A 1 96 ? 11.260 5.416 0.387 1.00 87.75 96 ILE A C 1
ATOM 758 O O . ILE A 1 96 ? 10.110 5.177 0.752 1.00 87.75 96 ILE A O 1
ATOM 762 N N . LEU A 1 97 ? 11.973 6.425 0.891 1.00 90.06 97 LEU A N 1
ATOM 763 C CA . LEU A 1 97 ? 11.502 7.281 1.972 1.00 90.06 97 LEU A CA 1
ATOM 764 C C . LEU A 1 97 ? 10.214 8.024 1.597 1.00 90.06 97 LEU A C 1
ATOM 766 O O . LEU A 1 97 ? 9.249 7.975 2.357 1.00 90.06 97 LEU A O 1
ATOM 770 N N . ILE A 1 98 ? 10.160 8.660 0.422 1.00 90.31 98 ILE A N 1
ATOM 771 C CA . ILE A 1 98 ? 8.946 9.342 -0.055 1.00 90.31 98 ILE A CA 1
ATOM 772 C C . ILE A 1 98 ? 7.783 8.356 -0.168 1.00 90.31 98 ILE A C 1
ATOM 774 O O . ILE A 1 98 ? 6.679 8.646 0.295 1.00 90.31 98 ILE A O 1
ATOM 778 N N . SER A 1 99 ? 8.035 7.177 -0.738 1.00 87.94 99 SER A N 1
ATOM 779 C CA . SER A 1 99 ? 7.037 6.115 -0.862 1.00 87.94 99 SER A CA 1
ATOM 780 C C . SER A 1 99 ? 6.486 5.684 0.505 1.00 87.94 99 SER A C 1
ATOM 782 O O . SER A 1 99 ? 5.271 5.582 0.686 1.00 87.94 99 SER A O 1
ATOM 784 N N . VAL A 1 100 ? 7.359 5.479 1.495 1.00 88.38 100 VAL A N 1
ATOM 785 C CA . VAL A 1 100 ? 6.965 5.100 2.860 1.00 88.38 100 VAL A CA 1
ATOM 786 C C . VAL A 1 100 ? 6.167 6.216 3.534 1.00 88.38 100 VAL A C 1
ATOM 788 O O . VAL A 1 100 ? 5.117 5.940 4.113 1.00 88.38 100 VAL A O 1
ATOM 791 N N . ILE A 1 101 ? 6.604 7.475 3.430 1.00 91.69 101 ILE A N 1
ATOM 792 C CA . ILE A 1 101 ? 5.893 8.628 4.008 1.00 91.69 101 ILE A CA 1
ATOM 793 C C . ILE A 1 101 ? 4.498 8.771 3.391 1.00 91.69 101 ILE A C 1
ATOM 795 O O . ILE A 1 101 ? 3.520 8.973 4.116 1.00 91.69 101 ILE A O 1
ATOM 799 N N . ALA A 1 102 ? 4.379 8.627 2.070 1.00 88.81 102 ALA A N 1
ATOM 800 C CA . ALA A 1 102 ? 3.094 8.674 1.385 1.00 88.81 102 ALA A CA 1
ATOM 801 C C . ALA A 1 102 ? 2.175 7.533 1.850 1.00 88.81 102 ALA A C 1
ATOM 803 O O . ALA A 1 102 ? 1.022 7.780 2.209 1.00 88.81 102 ALA A O 1
ATOM 804 N N . SER A 1 103 ? 2.697 6.304 1.936 1.00 88.81 103 SER A N 1
ATOM 805 C CA . SER A 1 103 ? 1.944 5.146 2.428 1.00 88.81 103 SER A CA 1
ATOM 806 C C . SER A 1 103 ? 1.483 5.326 3.876 1.00 88.81 103 SER A C 1
ATOM 808 O O . SER A 1 103 ? 0.324 5.056 4.173 1.00 88.81 103 SER A O 1
ATOM 810 N N . MET A 1 104 ? 2.345 5.808 4.775 1.00 89.81 104 MET A N 1
ATOM 811 C CA . MET A 1 104 ? 2.000 6.033 6.186 1.00 89.81 104 MET A CA 1
ATOM 812 C C . MET A 1 104 ? 0.968 7.147 6.356 1.00 89.81 104 MET A C 1
ATOM 814 O O . MET A 1 104 ? 0.081 7.058 7.209 1.00 89.81 104 MET A O 1
ATOM 818 N N . THR A 1 105 ? 1.044 8.175 5.512 1.00 92.94 105 THR A N 1
ATOM 819 C CA . THR A 1 105 ? 0.062 9.262 5.479 1.00 92.94 105 THR A CA 1
ATOM 820 C C . THR A 1 105 ? -1.303 8.745 5.033 1.00 92.94 105 THR A C 1
ATOM 822 O O . THR A 1 105 ? -2.299 9.000 5.706 1.00 92.94 105 THR A O 1
ATOM 825 N N . LEU A 1 106 ? -1.359 7.973 3.941 1.00 90.38 106 LEU A N 1
ATOM 826 C CA . LEU A 1 106 ? -2.597 7.367 3.440 1.00 90.38 106 LEU A CA 1
ATOM 827 C C . LEU A 1 106 ? -3.185 6.364 4.436 1.00 90.38 106 LEU A C 1
ATOM 829 O O . LEU A 1 106 ? -4.392 6.386 4.671 1.00 90.38 106 LEU A O 1
ATOM 833 N N . HIS A 1 107 ? -2.344 5.552 5.077 1.00 90.75 107 HIS A N 1
ATOM 834 C CA . HIS A 1 107 ? -2.763 4.653 6.147 1.00 90.75 107 HIS A CA 1
ATOM 835 C C . HIS A 1 107 ? -3.399 5.435 7.300 1.00 90.75 107 HIS A C 1
ATOM 837 O O . HIS A 1 107 ? -4.534 5.165 7.700 1.00 90.75 107 HIS A O 1
ATOM 843 N N . SER A 1 108 ? -2.689 6.429 7.835 1.00 91.50 108 SER A N 1
ATOM 844 C CA . SER A 1 108 ? -3.179 7.234 8.958 1.00 91.50 108 SER A CA 1
ATOM 845 C C . SER A 1 108 ? -4.478 7.955 8.597 1.00 91.50 108 SER A C 1
ATOM 847 O O . SER A 1 108 ? -5.428 7.960 9.382 1.00 91.50 108 SER A O 1
ATOM 849 N N . LEU A 1 109 ? -4.553 8.500 7.380 1.00 90.81 109 LEU A N 1
ATOM 850 C CA . LEU A 1 109 ? -5.750 9.137 6.849 1.00 90.81 109 LEU A CA 1
ATOM 851 C C . LEU A 1 109 ? -6.920 8.152 6.776 1.00 90.81 109 LEU A C 1
ATOM 853 O O . LEU A 1 109 ? -8.007 8.490 7.234 1.00 90.81 109 LEU A O 1
ATOM 857 N N . TYR A 1 110 ? -6.710 6.930 6.279 1.00 90.81 110 TYR A N 1
ATOM 858 C CA . TYR A 1 110 ? -7.739 5.890 6.253 1.00 90.81 110 TYR A CA 1
ATOM 859 C C . TYR A 1 110 ? -8.288 5.596 7.656 1.00 90.81 110 TYR A C 1
ATOM 861 O O . TYR A 1 110 ? -9.503 5.613 7.865 1.00 90.81 110 TYR A O 1
ATOM 869 N N . ASN A 1 111 ? -7.404 5.410 8.640 1.00 88.38 111 ASN A N 1
ATOM 870 C CA . ASN A 1 111 ? -7.800 5.136 10.022 1.00 88.38 111 ASN A CA 1
ATOM 871 C C . ASN A 1 111 ? -8.620 6.279 10.631 1.00 88.38 111 ASN A C 1
ATOM 873 O O . ASN A 1 111 ? -9.640 6.029 11.285 1.00 88.38 111 ASN A O 1
ATOM 877 N N . VAL A 1 112 ? -8.211 7.528 10.387 1.00 90.88 112 VAL A N 1
ATOM 878 C CA . VAL A 1 112 ? -8.948 8.715 10.836 1.00 90.88 112 VAL A CA 1
ATOM 879 C C . VAL A 1 112 ? -10.303 8.798 10.135 1.00 90.88 112 VAL A C 1
ATOM 881 O O . VAL A 1 112 ? -11.322 8.952 10.810 1.00 90.88 112 VAL A O 1
ATOM 884 N N . LEU A 1 113 ? -10.350 8.635 8.810 1.00 90.56 113 LEU A N 1
ATOM 885 C CA . LEU A 1 113 ? -11.585 8.729 8.034 1.00 90.56 113 LEU A CA 1
ATOM 886 C C . LEU A 1 113 ? -12.590 7.659 8.446 1.00 90.56 113 LEU A C 1
ATOM 888 O O . LEU A 1 113 ? -13.723 8.012 8.746 1.00 90.56 113 LEU A O 1
ATOM 892 N N . VAL A 1 114 ? -12.188 6.393 8.571 1.00 87.19 114 VAL A N 1
ATOM 893 C CA . VAL A 1 114 ? -13.084 5.316 9.028 1.00 87.19 114 VAL A CA 1
ATOM 894 C C . VAL A 1 114 ? -13.619 5.577 10.435 1.00 87.19 114 VAL A C 1
ATOM 896 O O . VAL A 1 114 ? -14.775 5.266 10.705 1.00 87.19 114 VAL A O 1
ATOM 899 N N . SER A 1 115 ? -12.814 6.164 11.329 1.00 84.38 115 SER A N 1
ATOM 900 C CA . SER A 1 115 ? -13.279 6.498 12.683 1.00 84.38 115 SER A CA 1
ATOM 901 C C . SER A 1 115 ? -14.267 7.671 12.725 1.00 84.38 115 SER A C 1
ATOM 903 O O . SER A 1 115 ? -15.078 7.752 13.644 1.00 84.38 115 SER A O 1
ATOM 905 N N . ARG A 1 116 ? -14.214 8.580 11.742 1.00 88.56 116 ARG A N 1
ATOM 906 C CA . ARG A 1 116 ? -15.073 9.775 11.669 1.00 88.56 116 ARG A CA 1
ATOM 907 C C . ARG A 1 116 ? -16.316 9.573 10.808 1.00 88.56 116 ARG A C 1
ATOM 909 O O . ARG A 1 116 ? -17.390 10.039 11.168 1.00 88.56 116 ARG A O 1
ATOM 916 N N . SER A 1 117 ? -16.162 8.935 9.655 1.00 90.06 117 SER A N 1
ATOM 917 C CA . SER A 1 117 ? -17.212 8.689 8.674 1.00 90.06 117 SER A CA 1
ATOM 918 C C . SER A 1 117 ? -16.867 7.463 7.837 1.00 90.06 117 SER A C 1
ATOM 920 O O . SER A 1 117 ? -15.966 7.482 6.995 1.00 90.06 117 SER A O 1
ATOM 922 N N . PHE A 1 118 ? -17.650 6.403 8.023 1.00 86.38 118 PHE A N 1
ATOM 923 C CA . PHE A 1 118 ? -17.496 5.157 7.280 1.00 86.38 118 PHE A CA 1
ATOM 924 C C . PHE A 1 118 ? -17.527 5.374 5.756 1.00 86.38 118 PHE A C 1
ATOM 926 O O . PHE A 1 118 ? -16.717 4.798 5.034 1.00 86.38 118 PHE A O 1
ATOM 933 N N . PHE A 1 119 ? -18.392 6.273 5.273 1.00 88.56 119 PHE A N 1
ATOM 934 C CA . PHE A 1 119 ? -18.497 6.603 3.850 1.00 88.56 119 PHE A CA 1
ATOM 935 C C . PHE A 1 119 ? -17.202 7.202 3.281 1.00 88.56 119 PHE A C 1
ATOM 937 O O . PHE A 1 119 ? -16.759 6.794 2.210 1.00 88.56 119 PHE A O 1
ATOM 944 N N . LEU A 1 120 ? -16.558 8.129 4.003 1.00 89.94 120 LEU A N 1
ATOM 945 C CA . LEU A 1 120 ? -15.297 8.732 3.553 1.00 89.94 120 LEU A CA 1
ATOM 946 C C . LEU A 1 120 ? -14.153 7.713 3.536 1.00 89.94 120 LEU A C 1
ATOM 948 O O . LEU A 1 120 ? -13.340 7.722 2.613 1.00 89.94 120 LEU A O 1
ATOM 952 N N . GLY A 1 121 ? -14.112 6.818 4.527 1.00 89.00 121 GLY A N 1
ATOM 953 C CA . GLY A 1 121 ? -13.151 5.716 4.554 1.00 89.00 121 GLY A CA 1
ATOM 954 C C . GLY A 1 121 ? -13.305 4.790 3.346 1.00 89.00 121 GLY A C 1
ATOM 955 O O . GLY A 1 121 ? -12.323 4.494 2.665 1.00 89.00 121 GLY A O 1
ATOM 956 N N . LEU A 1 122 ? -14.542 4.397 3.022 1.00 89.06 122 LEU A N 1
ATOM 957 C CA . LEU A 1 122 ? -14.833 3.586 1.838 1.00 89.06 122 LEU A CA 1
ATOM 958 C C . LEU A 1 122 ? -14.482 4.300 0.530 1.00 89.06 122 LEU A C 1
ATOM 960 O O . LEU A 1 122 ? -13.921 3.673 -0.365 1.00 89.06 122 LEU A O 1
ATOM 964 N N . LEU A 1 123 ? -14.771 5.599 0.419 1.00 91.75 123 LEU A N 1
ATOM 965 C CA . LEU A 1 123 ? -14.416 6.390 -0.759 1.00 91.75 123 LEU A CA 1
ATOM 966 C C . LEU A 1 123 ? -12.896 6.417 -0.975 1.00 91.75 123 LEU A C 1
ATOM 968 O O . LEU A 1 123 ? -12.431 6.211 -2.092 1.00 91.75 123 LEU A O 1
ATOM 972 N N . MET A 1 124 ? -12.117 6.624 0.088 1.00 91.94 124 MET A N 1
ATOM 973 C CA . MET A 1 124 ? -10.653 6.624 0.020 1.00 91.94 124 MET A CA 1
ATOM 974 C C . MET A 1 124 ? -10.092 5.244 -0.356 1.00 91.94 124 MET A C 1
ATOM 976 O O . MET A 1 124 ? -9.182 5.152 -1.187 1.00 91.94 124 MET A O 1
ATOM 980 N N . ALA A 1 125 ? -10.677 4.168 0.180 1.00 90.94 125 ALA A N 1
ATOM 981 C CA . ALA A 1 125 ? -10.309 2.811 -0.204 1.00 90.94 125 ALA A CA 1
ATOM 982 C C . ALA A 1 125 ? -10.624 2.533 -1.682 1.00 90.94 125 ALA A C 1
ATOM 984 O O . ALA A 1 125 ? -9.773 2.034 -2.417 1.00 90.94 125 ALA A O 1
ATOM 985 N N . TRP A 1 126 ? -11.813 2.928 -2.141 1.00 92.75 126 TRP A N 1
ATOM 986 C CA . TRP A 1 126 ? -12.218 2.804 -3.538 1.00 92.75 126 TRP A CA 1
ATOM 987 C C . TRP A 1 126 ? -11.290 3.584 -4.475 1.00 92.75 126 TRP A C 1
ATOM 989 O O . TRP A 1 126 ? -10.832 3.027 -5.468 1.00 92.75 126 TRP A O 1
ATOM 999 N N . LEU A 1 127 ? -10.946 4.832 -4.136 1.00 94.00 127 LEU A N 1
ATOM 1000 C CA . LEU A 1 127 ? -10.004 5.645 -4.910 1.00 94.00 127 LEU A CA 1
ATOM 1001 C C . LEU A 1 127 ? -8.625 4.988 -4.990 1.00 94.00 127 LEU A C 1
ATOM 1003 O O . LEU A 1 127 ? -8.025 4.957 -6.060 1.00 94.00 127 LEU A O 1
ATOM 1007 N N . THR A 1 128 ? -8.139 4.421 -3.885 1.00 92.62 128 THR A N 1
ATOM 1008 C CA . THR A 1 128 ? -6.848 3.720 -3.852 1.00 92.62 128 THR A CA 1
ATOM 1009 C C . THR A 1 128 ? -6.852 2.512 -4.787 1.00 92.62 128 THR A C 1
ATOM 1011 O O . THR A 1 128 ? -5.930 2.343 -5.587 1.00 92.62 128 THR A O 1
ATOM 1014 N N . VAL A 1 129 ? -7.905 1.692 -4.737 1.00 92.50 129 VAL A N 1
ATOM 1015 C CA . VAL A 1 129 ? -8.060 0.539 -5.634 1.00 92.50 129 VAL A CA 1
ATOM 1016 C C . VAL A 1 129 ? -8.183 1.003 -7.083 1.00 92.50 129 VAL A C 1
ATOM 1018 O O . VAL A 1 129 ? -7.495 0.472 -7.950 1.00 92.50 129 VAL A O 1
ATOM 1021 N N . PHE A 1 130 ? -8.995 2.027 -7.352 1.00 93.19 130 PHE A N 1
ATOM 1022 C CA . PHE A 1 130 ? -9.165 2.591 -8.688 1.00 93.19 130 PHE A CA 1
ATOM 1023 C C . PHE A 1 130 ? -7.833 3.075 -9.270 1.00 93.19 130 PHE A C 1
ATOM 1025 O O . PHE A 1 130 ? -7.486 2.702 -10.388 1.00 93.19 130 PHE A O 1
ATOM 1032 N N . ILE A 1 131 ? -7.049 3.841 -8.506 1.00 92.31 131 ILE A N 1
ATOM 1033 C CA . ILE A 1 131 ? -5.716 4.299 -8.918 1.00 92.31 131 ILE A CA 1
ATOM 1034 C C . ILE A 1 131 ? -4.798 3.105 -9.170 1.00 92.31 131 ILE A C 1
ATOM 1036 O O . ILE A 1 131 ? -4.141 3.065 -10.201 1.00 92.31 131 ILE A O 1
ATOM 1040 N N . THR A 1 132 ? -4.785 2.108 -8.284 1.00 91.75 132 THR A N 1
ATOM 1041 C CA . THR A 1 132 ? -3.941 0.909 -8.436 1.00 91.75 132 THR A CA 1
ATOM 1042 C C . THR A 1 132 ? -4.276 0.149 -9.716 1.00 91.75 132 THR A C 1
ATOM 1044 O O . THR A 1 132 ? -3.385 -0.214 -10.479 1.00 91.75 132 THR A O 1
ATOM 1047 N N . VAL A 1 133 ? -5.566 -0.035 -9.994 1.00 89.94 133 VAL A N 1
ATOM 1048 C CA . VAL A 1 133 ? -6.060 -0.658 -11.224 1.00 89.94 133 VAL A CA 1
ATOM 1049 C C . VAL A 1 133 ? -5.649 0.167 -12.442 1.00 89.94 133 VAL A C 1
ATOM 1051 O O . VAL A 1 133 ? -5.154 -0.388 -13.419 1.00 89.94 133 VAL A O 1
ATOM 1054 N N . ARG A 1 134 ? -5.792 1.496 -12.388 1.00 89.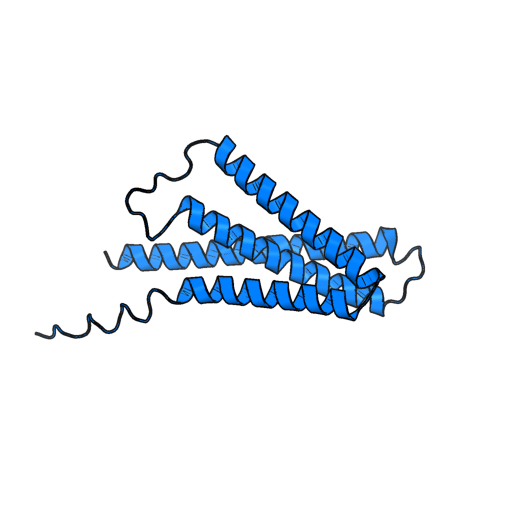50 134 ARG A N 1
ATOM 1055 C CA . ARG A 1 134 ? -5.359 2.384 -13.474 1.00 89.50 134 ARG A CA 1
ATOM 1056 C C . ARG A 1 134 ? -3.852 2.340 -13.686 1.00 89.50 134 ARG A C 1
ATOM 1058 O O . ARG A 1 134 ? -3.456 2.309 -14.837 1.00 89.50 134 ARG A O 1
ATOM 1065 N N . VAL A 1 135 ? -3.039 2.291 -12.633 1.00 86.69 135 VAL A N 1
ATOM 1066 C CA . VAL A 1 135 ? -1.576 2.134 -12.717 1.00 86.69 135 VAL A CA 1
ATOM 1067 C C . VAL A 1 135 ? -1.217 0.788 -13.342 1.00 86.69 135 VAL A C 1
ATOM 1069 O O . VAL A 1 135 ? -0.352 0.723 -14.208 1.00 86.69 135 VAL A O 1
ATOM 1072 N N . TYR A 1 136 ? -1.911 -0.282 -12.955 1.00 83.81 136 TYR A N 1
ATOM 1073 C CA . TYR A 1 136 ? -1.691 -1.609 -13.521 1.00 83.81 136 TYR A CA 1
ATOM 1074 C C . TYR A 1 136 ? -2.041 -1.666 -15.019 1.00 83.81 136 TYR A C 1
ATOM 1076 O O . TYR A 1 136 ? -1.272 -2.212 -15.808 1.00 83.81 136 TYR A O 1
ATOM 1084 N N . TYR A 1 137 ? -3.167 -1.066 -15.425 1.00 82.00 137 TYR A N 1
ATOM 1085 C CA . TYR A 1 137 ? -3.624 -1.068 -16.820 1.00 82.00 137 TYR A CA 1
ATOM 1086 C C . TYR A 1 137 ? -2.944 -0.022 -17.712 1.00 82.00 137 TYR A C 1
ATOM 1088 O O . TYR A 1 137 ? -2.662 -0.324 -18.867 1.00 82.00 137 TYR A O 1
ATOM 1096 N N . SER A 1 138 ? -2.634 1.182 -17.221 1.00 74.00 138 SER A N 1
ATOM 1097 C CA . SER A 1 138 ? -1.926 2.197 -18.020 1.00 74.00 138 SER A CA 1
ATOM 1098 C C . SER A 1 138 ? -0.531 1.720 -18.418 1.00 74.00 138 SER A C 1
ATOM 1100 O O . SER A 1 138 ? -0.036 2.047 -19.491 1.00 74.00 138 SER A O 1
ATOM 1102 N N . GLN A 1 139 ? 0.077 0.872 -17.589 1.00 64.06 139 GLN A N 1
ATOM 1103 C CA . GLN A 1 139 ? 1.333 0.195 -17.890 1.00 64.06 139 GLN A CA 1
ATOM 1104 C C . GLN A 1 139 ? 1.184 -0.904 -18.968 1.00 64.06 139 GLN A C 1
ATOM 1106 O O . GLN A 1 139 ? 2.184 -1.305 -19.563 1.00 64.06 139 GLN A O 1
ATOM 1111 N N . GLN A 1 140 ? -0.029 -1.398 -19.252 1.00 61.06 140 GLN A N 1
ATOM 1112 C CA . GLN A 1 140 ? -0.302 -2.380 -20.315 1.00 61.06 140 GLN A CA 1
ATOM 1113 C C . GLN A 1 140 ? -0.566 -1.749 -21.695 1.00 61.06 140 GLN A C 1
ATOM 1115 O O . GLN A 1 140 ? -0.328 -2.410 -22.705 1.00 61.06 140 GLN A O 1
ATOM 1120 N N . GLU A 1 141 ? -1.028 -0.496 -21.770 1.00 52.53 141 GLU A N 1
ATOM 1121 C CA . GLU A 1 141 ? -1.516 0.108 -23.023 1.00 52.53 141 GLU A CA 1
ATOM 1122 C C . GLU A 1 141 ? -0.494 0.469 -24.134 1.00 52.53 141 GLU A C 1
ATOM 1124 O O . GLU A 1 141 ? -0.945 0.612 -25.271 1.00 52.53 141 GLU A O 1
ATOM 1129 N N . PRO A 1 142 ? 0.842 0.559 -23.950 1.00 51.59 142 PRO A N 1
ATOM 1130 C CA . PRO A 1 142 ? 1.714 0.96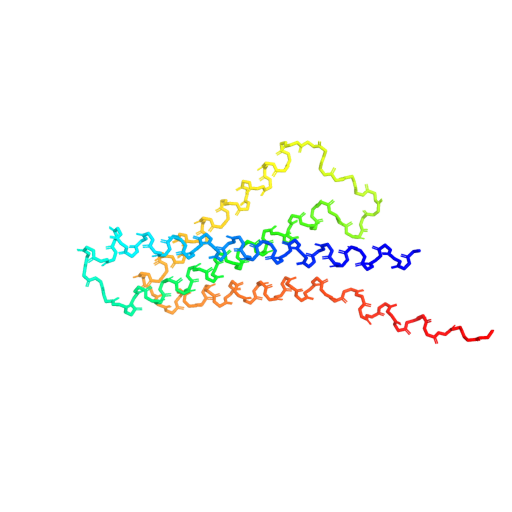8 -25.060 1.00 51.59 142 PRO A CA 1
ATOM 1131 C C . PRO A 1 142 ? 2.077 -0.130 -26.085 1.00 51.59 142 PRO A C 1
ATOM 1133 O O . PRO A 1 142 ? 2.675 0.197 -27.110 1.00 51.59 142 PRO A O 1
ATOM 1136 N N . GLU A 1 143 ? 1.734 -1.412 -25.882 1.00 51.91 143 GLU A N 1
ATOM 1137 C CA . GLU A 1 143 ? 2.196 -2.489 -26.790 1.00 51.91 143 GLU A CA 1
ATOM 1138 C C . GLU A 1 143 ? 1.129 -3.114 -27.702 1.00 51.91 143 GLU A C 1
ATOM 1140 O O . GLU A 1 143 ? 1.467 -3.552 -28.803 1.00 51.91 143 GLU A O 1
ATOM 1145 N N . ASN A 1 144 ? -0.158 -3.103 -27.334 1.00 49.91 144 ASN A N 1
ATOM 1146 C CA . ASN A 1 144 ? -1.201 -3.730 -28.167 1.00 49.91 144 ASN A CA 1
ATOM 1147 C C . ASN A 1 144 ? -1.474 -2.979 -29.481 1.00 49.91 144 ASN A C 1
ATOM 1149 O O . ASN A 1 144 ? -1.909 -3.590 -30.452 1.00 49.91 144 ASN A O 1
ATOM 1153 N N . LEU A 1 145 ? -1.180 -1.677 -29.539 1.00 50.38 145 LEU A N 1
ATOM 1154 C CA . LEU A 1 145 ? -1.300 -0.872 -30.762 1.00 50.38 145 LEU A CA 1
ATOM 1155 C C . LEU A 1 145 ? -0.037 -0.913 -31.633 1.00 50.38 145 LEU A C 1
ATOM 1157 O O . LEU A 1 145 ? -0.072 -0.509 -32.790 1.00 50.38 145 LEU A O 1
ATOM 1161 N N . ARG A 1 146 ? 1.083 -1.418 -31.102 1.00 46.38 146 ARG A N 1
ATOM 1162 C CA . ARG A 1 146 ? 2.363 -1.494 -31.821 1.00 46.38 146 ARG A CA 1
ATOM 1163 C C . ARG A 1 146 ? 2.547 -2.823 -32.568 1.00 46.38 146 ARG A C 1
ATOM 1165 O O . ARG A 1 146 ? 3.405 -2.924 -33.441 1.00 46.38 146 ARG A O 1
ATOM 1172 N N . GLY A 1 147 ? 1.734 -3.833 -32.245 1.00 46.75 147 GLY A N 1
ATOM 1173 C CA . GLY A 1 147 ? 1.744 -5.157 -32.877 1.00 46.75 147 GLY A CA 1
ATOM 1174 C C . GLY A 1 147 ? 0.955 -5.265 -34.188 1.00 46.75 147 GLY A C 1
ATOM 1175 O O . GLY A 1 147 ? 1.167 -6.215 -34.939 1.00 46.75 147 GLY A O 1
ATOM 1176 N N . THR A 1 148 ? 0.077 -4.309 -34.503 1.00 48.59 148 THR A N 1
ATOM 1177 C CA . THR A 1 148 ? -0.762 -4.357 -35.716 1.00 48.59 148 THR A CA 1
ATOM 1178 C C . THR A 1 148 ? -0.093 -3.815 -36.979 1.00 48.59 148 THR A C 1
ATOM 1180 O O . THR A 1 148 ? -0.523 -4.173 -38.071 1.00 48.59 148 THR A O 1
ATOM 1183 N N . ASP A 1 149 ? 1.009 -3.067 -36.867 1.00 48.16 149 ASP A N 1
ATOM 1184 C CA . ASP A 1 149 ? 1.699 -2.497 -38.040 1.00 48.16 149 ASP A CA 1
ATOM 1185 C C . ASP A 1 149 ? 2.799 -3.408 -38.616 1.00 48.16 149 ASP A C 1
ATOM 1187 O O . ASP A 1 149 ? 3.377 -3.114 -39.659 1.00 48.16 149 ASP A O 1
ATOM 1191 N N . SER A 1 150 ? 3.099 -4.543 -37.970 1.00 49.16 150 SER A N 1
ATOM 1192 C CA . SER A 1 150 ? 4.163 -5.470 -38.406 1.00 49.16 150 SER A CA 1
ATOM 1193 C C . SER A 1 150 ? 3.651 -6.722 -39.134 1.00 49.16 150 SER A C 1
ATOM 1195 O O . SER A 1 150 ? 4.451 -7.568 -39.526 1.00 49.16 150 SER A O 1
ATOM 1197 N N . ALA A 1 151 ? 2.338 -6.855 -39.355 1.00 46.81 151 ALA A N 1
ATOM 1198 C CA . ALA A 1 151 ? 1.736 -8.011 -40.036 1.00 46.81 151 ALA A CA 1
ATOM 1199 C C . ALA A 1 151 ? 1.817 -7.947 -41.580 1.00 46.81 151 ALA A C 1
ATOM 1201 O O . ALA A 1 151 ? 1.100 -8.665 -42.274 1.00 46.81 151 ALA A O 1
ATOM 1202 N N . GLY A 1 152 ? 2.687 -7.095 -42.130 1.00 45.53 152 GLY A N 1
ATOM 1203 C CA . GLY A 1 152 ? 2.853 -6.881 -43.565 1.00 45.53 152 GLY A CA 1
ATOM 1204 C C . GLY A 1 152 ? 4.275 -7.145 -44.050 1.00 45.53 152 GLY A C 1
ATOM 1205 O O . GLY A 1 152 ? 4.918 -6.229 -44.543 1.00 45.53 152 GLY A O 1
ATOM 1206 N N . CYS A 1 153 ? 4.777 -8.373 -43.923 1.00 41.06 153 CYS A N 1
ATOM 1207 C CA . CYS A 1 153 ? 5.798 -8.873 -44.849 1.00 41.06 153 CYS A CA 1
ATOM 1208 C C . CYS A 1 153 ? 5.771 -10.406 -44.867 1.00 41.06 153 CYS A C 1
ATOM 1210 O O . CYS A 1 153 ? 6.412 -11.075 -44.058 1.00 41.06 153 CYS A O 1
ATOM 1212 N N . SER A 1 154 ? 4.939 -10.948 -45.756 1.00 45.09 154 SER A N 1
ATOM 1213 C CA . SER A 1 154 ? 5.020 -12.337 -46.206 1.00 45.09 154 SER A CA 1
ATOM 1214 C C . SER A 1 154 ? 5.790 -12.374 -47.526 1.00 45.09 154 SER A C 1
ATOM 1216 O O . SER A 1 154 ? 5.555 -11.508 -48.368 1.00 45.09 154 SER A O 1
ATOM 1218 N N . THR A 1 155 ? 6.613 -13.424 -47.654 1.00 43.88 155 THR A N 1
ATOM 1219 C CA . THR A 1 155 ? 7.401 -13.926 -48.804 1.00 43.88 155 THR A CA 1
ATOM 1220 C C . THR A 1 155 ? 8.597 -13.114 -49.274 1.00 43.88 155 THR A C 1
ATOM 1222 O O . THR A 1 155 ? 8.396 -12.010 -49.817 1.00 43.88 155 THR A O 1
#

pLDDT: mean 80.82, std 15.84, range [38.78, 96.62]

Radius of gyration: 19.84 Å; chains: 1; bounding box: 42×24×74 Å

Secondary structure (DSSP, 8-state):
-HHHHHHHHHHHHHHHHHHHHHHHHHHHHHHHHHIIIIITTTT--HHHHHHHHHHHHHHHHHHHHHHHHHHHHHHH-TT-TT-PPP-SHHHHHHHHHHHHHHHHHHHHHHHHHHHH-HHHHHHHHHHHHHHHHHHHHHTTTTTTTTSSTT-----